Protein AF-A0A950A7Z6-F1 (afdb_monomer_lite)

Sequence (75 aa):
MNGAVVVLAGGTGGAKLARGMLDVIGGESLTVIANTGDDIEIYGAYVSPDADLTCYWLADLIDSRGWGVRGDSFA

Structure (mmCIF, N/CA/C/O backbone):
data_AF-A0A950A7Z6-F1
#
_entry.id   AF-A0A950A7Z6-F1
#
loop_
_atom_site.group_PDB
_atom_site.id
_atom_site.type_symbol
_atom_site.label_atom_id
_atom_site.label_alt_id
_atom_site.label_comp_id
_atom_site.label_asym_id
_atom_site.label_entity_id
_atom_site.label_seq_id
_atom_site.pdbx_PDB_ins_code
_atom_site.Cartn_x
_atom_site.Cartn_y
_atom_site.Cartn_z
_atom_site.occupancy
_atom_site.B_iso_or_equiv
_atom_site.auth_seq_id
_atom_site.auth_comp_id
_atom_site.auth_asym_id
_atom_site.auth_atom_id
_atom_site.pdbx_PDB_model_num
ATOM 1 N N . MET A 1 1 ? -15.028 -2.740 18.020 1.00 56.44 1 MET A N 1
ATOM 2 C CA . MET A 1 1 ? -13.819 -2.588 18.860 1.00 56.44 1 MET A CA 1
ATOM 3 C C . MET A 1 1 ? -13.607 -1.092 19.041 1.00 56.44 1 MET A C 1
ATOM 5 O O . MET A 1 1 ? -13.599 -0.409 18.035 1.00 56.44 1 MET A O 1
ATOM 9 N N . ASN A 1 2 ? -13.520 -0.569 20.269 1.00 63.62 2 ASN A N 1
ATOM 10 C CA . ASN A 1 2 ? -13.431 0.885 20.524 1.00 63.62 2 ASN A CA 1
ATOM 11 C C . ASN A 1 2 ? -11.977 1.370 20.702 1.00 63.62 2 ASN A C 1
ATOM 13 O O . ASN A 1 2 ? -11.694 2.152 21.604 1.00 63.62 2 ASN A O 1
ATOM 17 N N . GLY A 1 3 ? -11.035 0.880 19.894 1.00 82.19 3 GLY A N 1
ATOM 18 C CA . GLY A 1 3 ? -9.624 1.253 20.014 1.00 82.19 3 GLY A CA 1
ATOM 19 C C . GLY A 1 3 ? -8.968 1.430 18.653 1.00 82.19 3 GLY A C 1
ATOM 20 O O . GLY A 1 3 ? -9.229 0.644 17.746 1.00 82.19 3 GLY A O 1
ATOM 21 N N . ALA A 1 4 ? -8.119 2.452 18.533 1.00 93.25 4 ALA A N 1
ATOM 22 C CA . ALA A 1 4 ? -7.270 2.649 17.366 1.00 93.25 4 ALA A CA 1
ATOM 23 C C . ALA A 1 4 ? -6.207 1.541 17.293 1.00 93.25 4 ALA A C 1
ATOM 25 O O . ALA A 1 4 ? -5.596 1.191 18.306 1.00 93.25 4 ALA A O 1
ATOM 26 N N . VAL A 1 5 ? -5.983 1.004 16.096 1.00 96.88 5 VAL A N 1
ATOM 27 C CA . VAL A 1 5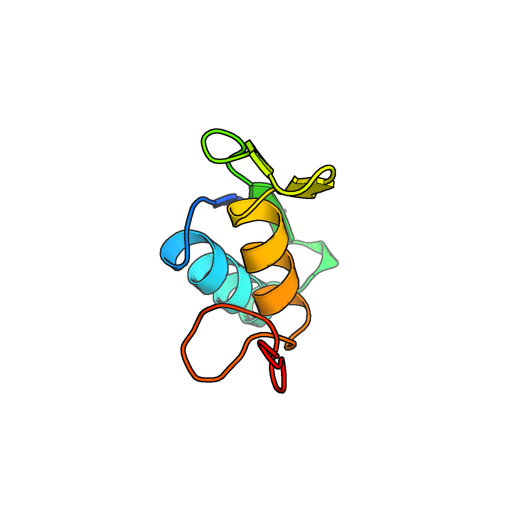 ? -4.967 -0.013 15.814 1.00 96.88 5 VAL A CA 1
ATOM 28 C C . VAL A 1 5 ? -3.893 0.596 14.926 1.00 96.88 5 VAL A C 1
ATOM 30 O O . VAL A 1 5 ? -4.189 1.187 13.888 1.00 96.88 5 VAL A O 1
ATOM 33 N N . VAL A 1 6 ? -2.637 0.408 15.327 1.00 98.00 6 VAL A N 1
ATOM 34 C CA . VAL A 1 6 ? -1.466 0.795 14.537 1.00 98.00 6 VAL A CA 1
ATOM 35 C C . VAL A 1 6 ? -0.792 -0.460 13.998 1.00 98.00 6 VAL A C 1
ATOM 37 O O . VAL A 1 6 ? -0.452 -1.360 14.766 1.00 98.00 6 VAL A O 1
ATOM 40 N N . VAL A 1 7 ? -0.573 -0.506 12.686 1.00 98.12 7 VAL A N 1
ATOM 41 C CA . VAL A 1 7 ? 0.202 -1.556 12.016 1.00 98.12 7 VAL A CA 1
ATOM 42 C C . VAL A 1 7 ? 1.530 -0.963 11.556 1.00 98.12 7 VAL A C 1
ATOM 44 O O . VAL A 1 7 ? 1.546 -0.041 10.745 1.00 98.12 7 VAL A O 1
ATOM 47 N N . LEU A 1 8 ? 2.645 -1.500 12.054 1.00 98.44 8 LEU A N 1
ATOM 48 C CA . LEU A 1 8 ? 3.959 -1.268 11.451 1.00 98.44 8 LEU A CA 1
ATOM 49 C C . LEU A 1 8 ? 4.086 -2.216 10.254 1.00 98.44 8 LEU A C 1
ATOM 51 O O . LEU A 1 8 ? 4.015 -3.434 10.436 1.00 98.44 8 LEU A O 1
ATOM 55 N N . ALA A 1 9 ? 4.215 -1.678 9.045 1.00 98.12 9 ALA A N 1
ATOM 56 C CA . ALA A 1 9 ? 4.146 -2.455 7.812 1.00 98.12 9 ALA A CA 1
ATOM 57 C C . ALA A 1 9 ? 5.398 -2.279 6.950 1.00 98.12 9 ALA A C 1
ATOM 59 O O . ALA A 1 9 ? 5.859 -1.165 6.728 1.00 98.12 9 ALA A O 1
ATOM 60 N N . GLY A 1 10 ? 5.898 -3.393 6.421 1.00 97.44 10 GLY A N 1
ATOM 61 C CA . GLY A 1 10 ? 6.892 -3.439 5.354 1.00 97.44 10 GLY A CA 1
ATOM 62 C C . GLY A 1 10 ? 6.613 -4.634 4.444 1.00 97.44 10 GLY A C 1
ATOM 63 O O . GLY A 1 10 ? 6.127 -5.679 4.904 1.00 97.44 10 GLY A O 1
ATOM 64 N N . GLY A 1 11 ? 6.864 -4.464 3.151 1.00 96.62 11 GLY A N 1
ATOM 65 C CA . GLY A 1 11 ? 6.574 -5.424 2.098 1.00 96.62 11 GLY A CA 1
ATOM 66 C C . GLY A 1 11 ? 5.104 -5.846 1.984 1.00 96.62 11 GLY A C 1
ATOM 67 O O . GLY A 1 11 ? 4.182 -5.346 2.637 1.00 96.62 11 GLY A O 1
ATOM 68 N N . THR A 1 12 ? 4.870 -6.861 1.149 1.00 96.31 12 THR A N 1
ATOM 69 C CA . THR A 1 12 ? 3.523 -7.382 0.861 1.00 96.31 12 THR A CA 1
ATOM 70 C C . THR A 1 12 ? 2.820 -7.961 2.090 1.00 96.31 12 THR A C 1
ATOM 72 O O . THR A 1 12 ? 1.594 -7.903 2.182 1.00 96.31 12 THR A O 1
ATOM 75 N N . GLY A 1 13 ? 3.569 -8.540 3.034 1.00 97.00 13 GLY A N 1
ATOM 76 C CA . GLY A 1 13 ? 3.002 -9.133 4.248 1.00 97.00 13 GLY A CA 1
ATOM 77 C C . GLY A 1 13 ? 2.316 -8.093 5.135 1.00 97.00 13 GLY A C 1
ATOM 78 O O . GLY A 1 13 ? 1.168 -8.293 5.534 1.00 97.00 13 GLY A O 1
ATOM 79 N N . GLY A 1 14 ? 2.986 -6.959 5.377 1.00 97.50 14 GLY A N 1
ATOM 80 C CA . GLY A 1 14 ? 2.429 -5.848 6.151 1.00 97.50 14 GLY A CA 1
ATOM 81 C C . GLY A 1 14 ? 1.206 -5.225 5.477 1.00 97.50 14 GLY A C 1
ATOM 82 O O . GLY A 1 14 ? 0.177 -5.039 6.125 1.00 97.50 14 GLY A O 1
ATOM 83 N N . ALA A 1 15 ? 1.275 -4.997 4.162 1.00 97.94 15 ALA A N 1
ATOM 84 C CA . ALA A 1 15 ? 0.163 -4.432 3.398 1.00 97.94 15 ALA A CA 1
ATOM 85 C C . ALA A 1 15 ? -1.093 -5.331 3.416 1.00 97.94 15 ALA A C 1
ATOM 87 O O . ALA A 1 15 ? -2.207 -4.848 3.632 1.00 97.94 15 ALA A O 1
ATOM 88 N N . LYS A 1 16 ? -0.930 -6.655 3.273 1.00 97.44 16 LYS A N 1
ATOM 89 C CA . LYS A 1 16 ? -2.043 -7.619 3.374 1.00 97.44 16 LYS A CA 1
ATOM 90 C C . LYS A 1 16 ? -2.659 -7.659 4.771 1.00 97.44 16 LYS A C 1
ATOM 92 O O . LYS A 1 16 ? -3.882 -7.724 4.890 1.00 97.44 16 LYS A O 1
ATOM 97 N N . LEU A 1 17 ? -1.834 -7.605 5.820 1.00 98.12 17 LEU A N 1
ATOM 98 C CA . LEU A 1 17 ? -2.327 -7.519 7.196 1.00 98.12 17 LEU A CA 1
ATOM 99 C C . LEU A 1 17 ? -3.151 -6.243 7.399 1.00 98.12 17 LEU A C 1
ATOM 101 O O . LEU A 1 17 ? -4.248 -6.315 7.945 1.00 98.12 17 LEU A O 1
ATOM 105 N N . ALA A 1 18 ? -2.662 -5.096 6.918 1.00 98.00 18 ALA A N 1
ATOM 106 C CA . ALA A 1 18 ? -3.379 -3.828 7.001 1.00 98.00 18 ALA A CA 1
ATOM 107 C C . ALA A 1 18 ? -4.729 -3.869 6.264 1.00 98.00 18 ALA A C 1
ATOM 109 O O . ALA A 1 18 ? -5.729 -3.427 6.822 1.00 98.00 18 ALA A O 1
ATOM 110 N N . ARG A 1 19 ? -4.794 -4.463 5.063 1.00 97.94 19 ARG A N 1
ATOM 111 C CA . ARG A 1 19 ? -6.058 -4.661 4.330 1.00 97.94 19 ARG A CA 1
ATOM 112 C C . ARG A 1 19 ? -7.056 -5.519 5.109 1.00 97.94 19 ARG A C 1
ATOM 114 O O . ARG A 1 19 ? -8.212 -5.136 5.237 1.00 97.94 19 ARG A O 1
ATOM 121 N N . GLY A 1 20 ? -6.607 -6.641 5.671 1.00 97.69 20 GLY A N 1
ATOM 122 C CA . GLY A 1 20 ? -7.470 -7.483 6.504 1.00 97.69 20 GLY A CA 1
ATOM 123 C C . GLY A 1 20 ? -7.943 -6.765 7.772 1.00 97.69 20 GLY A C 1
ATOM 124 O O . GLY A 1 20 ? -9.097 -6.905 8.165 1.00 97.69 20 GLY A O 1
ATOM 125 N N . MET A 1 21 ? -7.085 -5.949 8.393 1.00 97.38 21 MET A N 1
ATOM 126 C CA . MET A 1 21 ? -7.486 -5.112 9.529 1.00 97.38 21 MET A CA 1
ATOM 127 C C . MET A 1 21 ? -8.533 -4.082 9.114 1.00 97.38 21 MET A C 1
ATOM 129 O O . MET A 1 21 ? -9.534 -3.947 9.813 1.00 97.38 21 MET A O 1
ATOM 133 N N . LEU A 1 22 ? -8.350 -3.414 7.970 1.00 97.25 22 LEU A N 1
ATOM 134 C CA . LEU A 1 22 ? -9.316 -2.462 7.421 1.00 97.25 22 LEU A CA 1
ATOM 135 C C . LEU A 1 22 ? -10.713 -3.092 7.292 1.00 97.25 22 LEU A C 1
ATOM 137 O O . LEU A 1 22 ? -11.689 -2.462 7.694 1.00 97.25 22 LEU A O 1
ATOM 141 N N . ASP A 1 23 ? -10.803 -4.341 6.824 1.00 97.12 23 ASP A N 1
ATOM 142 C CA . ASP A 1 23 ? -12.075 -5.069 6.699 1.00 97.12 23 ASP A CA 1
ATOM 143 C C . ASP A 1 23 ? -12.756 -5.339 8.054 1.00 97.12 23 ASP A C 1
ATOM 145 O O . ASP A 1 23 ? -13.983 -5.392 8.138 1.00 97.12 23 ASP A O 1
ATOM 149 N N . VAL A 1 24 ? -11.973 -5.515 9.123 1.00 96.50 24 VAL A N 1
ATOM 150 C CA . VAL A 1 24 ? -12.479 -5.885 10.455 1.00 96.50 24 VAL A CA 1
ATOM 151 C C . VAL A 1 24 ? -12.814 -4.665 11.315 1.00 96.50 24 VAL A C 1
ATOM 153 O O . VAL A 1 24 ? -13.791 -4.701 12.066 1.00 96.50 24 VAL A O 1
ATOM 156 N N . ILE A 1 25 ? -12.005 -3.602 11.251 1.00 95.38 25 ILE A N 1
ATOM 157 C CA . ILE A 1 25 ? -12.097 -2.456 12.176 1.00 95.38 25 ILE A CA 1
ATOM 158 C C . ILE A 1 25 ? -12.504 -1.140 11.504 1.00 95.38 25 ILE A C 1
ATOM 160 O O . ILE A 1 25 ? -12.846 -0.191 12.208 1.00 95.38 25 ILE A O 1
ATOM 164 N N . GLY A 1 26 ? -12.498 -1.076 10.170 1.00 94.69 26 GLY A N 1
ATOM 165 C CA . GLY A 1 26 ? -12.798 0.135 9.408 1.00 94.69 26 GLY A CA 1
ATOM 166 C C . GLY A 1 26 ? -11.648 1.150 9.367 1.00 94.69 26 GLY A C 1
ATOM 167 O O . GLY A 1 26 ? -10.726 1.134 10.183 1.00 94.69 26 GLY A O 1
ATOM 168 N N . GLY A 1 27 ? -11.708 2.056 8.385 1.00 92.31 27 GLY A N 1
ATOM 169 C CA . GLY A 1 27 ? -10.622 3.001 8.093 1.00 92.31 27 GLY A CA 1
ATOM 170 C C . GLY A 1 27 ? -10.388 4.045 9.182 1.00 92.31 27 GLY A C 1
ATOM 171 O O . GLY A 1 27 ? -9.249 4.420 9.426 1.00 92.31 27 GLY A O 1
ATOM 172 N N . GLU A 1 28 ? -11.436 4.459 9.899 1.00 94.62 28 GLU A N 1
ATOM 173 C CA . GLU A 1 28 ? -11.315 5.451 10.982 1.00 94.62 28 GLU A CA 1
ATOM 174 C C . GLU A 1 28 ? -10.533 4.928 12.197 1.00 94.62 28 GLU A C 1
ATOM 176 O O . GLU A 1 28 ? -10.044 5.716 13.003 1.00 94.62 28 GLU A O 1
ATOM 181 N N . SER A 1 29 ? -10.406 3.603 12.338 1.00 96.31 29 SER A N 1
ATOM 182 C CA . SER A 1 29 ? -9.705 2.963 13.460 1.00 96.31 29 SER A CA 1
ATOM 183 C C . SER A 1 29 ? -8.345 2.371 13.077 1.00 96.31 29 SER A C 1
ATOM 185 O O . SER A 1 29 ? -7.664 1.832 13.951 1.00 96.31 29 SER A O 1
ATOM 187 N N . LEU A 1 30 ? -7.935 2.456 11.807 1.00 97.56 30 LEU A N 1
ATOM 188 C CA . LEU A 1 30 ? -6.676 1.899 11.314 1.00 97.56 30 LEU A CA 1
ATOM 189 C C . LEU A 1 30 ? -5.664 3.007 11.007 1.00 97.56 30 LEU A C 1
ATOM 191 O O . LEU A 1 30 ? -5.937 3.937 10.258 1.00 97.56 30 LEU A O 1
ATOM 195 N N . THR A 1 31 ? -4.451 2.863 11.528 1.00 97.94 31 THR A N 1
ATOM 196 C CA . THR A 1 31 ? -3.281 3.641 11.107 1.00 97.94 31 THR A CA 1
ATOM 197 C C . THR A 1 31 ? -2.176 2.687 10.679 1.00 97.94 31 THR A C 1
ATOM 199 O O . THR A 1 31 ? -1.871 1.728 11.388 1.00 97.94 31 THR A O 1
ATOM 202 N N . VAL A 1 32 ? -1.554 2.947 9.530 1.00 98.38 32 VAL A N 1
ATOM 203 C CA . VAL A 1 32 ? -0.399 2.178 9.054 1.00 98.38 32 VAL A CA 1
ATOM 204 C C . VAL A 1 32 ? 0.835 3.069 9.065 1.00 98.38 32 VAL A C 1
ATOM 206 O O . VAL A 1 32 ? 0.807 4.175 8.532 1.00 98.38 32 VAL A O 1
ATOM 209 N N . ILE A 1 33 ? 1.914 2.582 9.670 1.00 98.50 33 ILE A N 1
ATOM 210 C CA . ILE A 1 33 ? 3.240 3.198 9.620 1.00 98.50 33 ILE A CA 1
ATOM 211 C C . ILE A 1 33 ? 4.082 2.332 8.688 1.00 98.50 33 ILE A C 1
ATOM 213 O O . ILE A 1 33 ? 4.430 1.202 9.038 1.00 98.50 33 ILE A O 1
ATOM 217 N N . ALA A 1 34 ? 4.348 2.844 7.489 1.00 98.31 34 ALA A N 1
ATOM 218 C CA . ALA A 1 34 ? 5.096 2.132 6.464 1.00 98.31 34 ALA A CA 1
ATOM 219 C C . ALA A 1 34 ? 6.612 2.264 6.676 1.00 98.31 34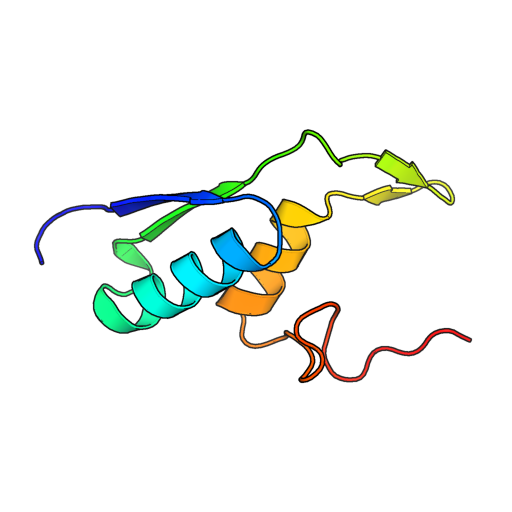 ALA A C 1
ATOM 221 O O . ALA A 1 34 ? 7.110 3.308 7.099 1.00 98.31 34 ALA A O 1
ATOM 222 N N . ASN A 1 35 ? 7.334 1.190 6.374 1.00 98.38 35 ASN A N 1
ATOM 223 C CA . ASN A 1 35 ? 8.784 1.170 6.260 1.00 98.38 35 ASN A CA 1
ATOM 224 C C . ASN A 1 35 ? 9.249 2.097 5.125 1.00 98.38 35 ASN A C 1
ATOM 226 O O . ASN A 1 35 ? 8.634 2.132 4.064 1.00 98.38 35 ASN A O 1
ATOM 230 N N . THR A 1 36 ? 10.355 2.803 5.352 1.00 98.38 36 THR A N 1
ATOM 231 C CA . THR A 1 36 ? 11.019 3.665 4.355 1.00 98.38 36 THR A CA 1
ATOM 232 C C . THR A 1 36 ? 12.449 3.206 4.060 1.00 98.38 36 THR A C 1
ATOM 234 O O . THR A 1 36 ? 13.223 3.927 3.438 1.00 98.38 36 THR A O 1
ATOM 237 N N . GLY A 1 37 ? 12.860 2.038 4.571 1.00 98.44 37 GLY A N 1
ATOM 238 C CA . GLY A 1 37 ? 14.216 1.509 4.386 1.00 98.44 37 GLY A CA 1
ATOM 239 C C . GLY A 1 37 ? 14.542 1.145 2.936 1.00 98.44 37 GLY A C 1
ATOM 240 O O . GLY A 1 37 ? 15.718 1.105 2.582 1.00 98.44 37 GLY A O 1
ATOM 241 N N . ASP A 1 38 ? 13.507 0.943 2.118 1.00 98.12 38 ASP A N 1
ATOM 242 C CA . ASP A 1 38 ? 13.611 0.582 0.701 1.00 98.12 38 ASP A CA 1
ATOM 243 C C . ASP A 1 38 ? 13.316 1.775 -0.229 1.00 98.12 38 ASP A C 1
ATOM 245 O O . ASP A 1 38 ? 13.199 1.601 -1.443 1.00 98.12 38 ASP A O 1
ATOM 249 N N . ASP A 1 39 ? 13.187 2.987 0.317 1.00 98.62 39 ASP A N 1
ATOM 250 C CA . ASP A 1 39 ? 12.961 4.191 -0.480 1.00 98.62 39 ASP A CA 1
ATOM 251 C C . ASP A 1 39 ? 14.209 4.525 -1.309 1.00 98.62 39 ASP A C 1
ATOM 253 O O . ASP A 1 39 ? 15.340 4.502 -0.810 1.00 98.62 39 ASP A O 1
ATOM 257 N N . ILE A 1 40 ? 14.010 4.855 -2.587 1.00 98.62 40 ILE A N 1
ATOM 258 C CA . ILE A 1 40 ? 15.098 5.086 -3.545 1.00 98.62 40 ILE A CA 1
ATOM 259 C C . ILE A 1 40 ? 14.787 6.228 -4.510 1.00 98.62 40 ILE A C 1
ATOM 261 O O . ILE A 1 40 ? 13.638 6.474 -4.870 1.00 98.62 40 ILE A O 1
ATOM 265 N N . GLU A 1 41 ? 15.836 6.878 -5.009 1.00 98.56 41 GLU A N 1
ATOM 266 C CA . GLU A 1 41 ? 15.743 7.694 -6.219 1.00 98.56 41 GLU A CA 1
ATOM 267 C C . GLU A 1 41 ? 16.107 6.840 -7.437 1.00 98.56 41 GLU A C 1
ATOM 269 O O . GLU A 1 41 ? 17.227 6.335 -7.549 1.00 98.56 41 GLU A O 1
ATOM 274 N N . ILE A 1 42 ? 15.169 6.674 -8.367 1.00 97.88 42 ILE A N 1
ATOM 275 C CA . ILE A 1 42 ? 15.377 5.918 -9.604 1.00 97.88 42 ILE A CA 1
ATOM 276 C C . ILE A 1 42 ? 14.683 6.623 -10.770 1.00 97.88 42 ILE A C 1
ATOM 278 O O . ILE A 1 42 ? 13.594 7.173 -10.630 1.00 97.88 42 ILE A O 1
ATOM 282 N N . TYR A 1 43 ? 15.346 6.667 -11.927 1.00 95.75 43 TYR A N 1
ATOM 283 C CA . TYR A 1 43 ? 14.854 7.351 -13.135 1.00 95.75 43 TYR A CA 1
ATOM 284 C C . TYR A 1 43 ? 14.464 8.832 -12.931 1.00 95.75 43 TYR A C 1
ATOM 286 O O . TYR A 1 43 ? 13.632 9.364 -13.660 1.00 95.75 43 TYR A O 1
ATOM 294 N N . GLY A 1 44 ? 15.084 9.515 -11.961 1.00 97.62 44 GLY A N 1
ATOM 295 C CA . GLY A 1 44 ? 14.797 10.919 -11.641 1.00 97.62 44 GLY A CA 1
ATOM 296 C C . GLY A 1 44 ? 13.540 11.137 -10.791 1.00 97.62 44 GLY A C 1
ATOM 297 O O . GLY A 1 44 ? 13.112 12.279 -10.642 1.00 97.62 44 GLY A O 1
ATOM 298 N N . ALA A 1 45 ? 12.960 10.071 -10.236 1.00 98.06 45 ALA A N 1
ATOM 299 C CA . ALA A 1 45 ? 11.833 10.121 -9.314 1.00 98.06 45 ALA A CA 1
ATOM 300 C C . ALA A 1 45 ? 12.203 9.502 -7.959 1.00 98.06 45 ALA A C 1
ATOM 302 O O . ALA A 1 45 ? 13.040 8.603 -7.887 1.00 98.06 45 ALA A O 1
ATOM 303 N N . TYR A 1 46 ? 11.544 9.970 -6.900 1.00 98.19 46 TYR A N 1
ATOM 304 C CA . TYR A 1 46 ? 11.580 9.335 -5.585 1.00 98.19 46 TYR A CA 1
ATOM 305 C C . TYR A 1 46 ? 10.501 8.252 -5.521 1.00 98.19 46 TYR A C 1
ATOM 307 O O . TYR A 1 46 ? 9.346 8.518 -5.855 1.00 98.19 46 TYR A O 1
ATOM 315 N N . VAL A 1 47 ? 10.883 7.044 -5.123 1.00 98.19 47 VAL A N 1
ATOM 316 C CA . VAL A 1 47 ? 10.013 5.868 -5.053 1.00 98.19 47 VAL A CA 1
ATOM 317 C C . VAL A 1 47 ? 10.033 5.332 -3.626 1.00 98.19 47 VAL A C 1
ATOM 319 O O . VAL A 1 47 ? 11.112 5.078 -3.093 1.00 98.19 47 VAL A O 1
ATOM 322 N N . SER A 1 48 ? 8.848 5.120 -3.044 1.00 98.31 48 SER A N 1
ATOM 323 C CA . SER A 1 48 ? 8.660 4.578 -1.689 1.00 98.31 48 SER A CA 1
ATOM 324 C C . SER A 1 48 ? 7.866 3.265 -1.747 1.00 98.31 48 SER A C 1
ATOM 326 O O . SER A 1 48 ? 6.639 3.274 -1.587 1.00 98.31 48 SER A O 1
ATOM 328 N N . PRO A 1 49 ? 8.527 2.116 -1.990 1.00 98.06 49 PRO A N 1
ATOM 329 C CA . PRO A 1 49 ? 7.851 0.878 -2.382 1.00 98.06 49 PRO A CA 1
ATOM 330 C C . PRO A 1 49 ? 6.806 0.382 -1.377 1.00 98.06 49 PRO A C 1
ATOM 332 O O . PRO A 1 49 ? 5.721 -0.047 -1.769 1.00 98.06 49 PRO A O 1
ATOM 335 N N . ASP A 1 50 ? 7.108 0.447 -0.081 1.00 98.38 50 ASP A N 1
ATOM 336 C CA . ASP A 1 50 ? 6.246 -0.106 0.967 1.00 98.38 50 ASP A CA 1
ATOM 337 C C . ASP A 1 50 ? 5.044 0.789 1.285 1.00 98.38 50 ASP A C 1
ATOM 339 O O . ASP A 1 50 ? 3.939 0.287 1.537 1.00 98.38 50 ASP A O 1
ATOM 343 N N . ALA A 1 51 ? 5.234 2.109 1.233 1.00 98.00 51 ALA A N 1
ATOM 344 C CA . ALA A 1 51 ? 4.143 3.069 1.343 1.00 98.00 51 ALA A CA 1
ATOM 345 C C . ALA A 1 51 ? 3.184 2.931 0.149 1.00 98.00 51 ALA A C 1
ATOM 347 O O . ALA A 1 51 ? 1.975 2.787 0.347 1.00 98.00 51 ALA A O 1
ATOM 348 N N . ASP A 1 52 ? 3.719 2.874 -1.072 1.00 97.88 52 ASP A N 1
ATOM 349 C CA . ASP A 1 52 ? 2.935 2.720 -2.300 1.00 97.88 52 ASP A CA 1
ATOM 350 C C . ASP A 1 52 ? 2.169 1.395 -2.317 1.00 97.88 52 ASP A C 1
ATOM 352 O O . ASP A 1 52 ? 0.956 1.368 -2.539 1.00 97.88 52 ASP A O 1
ATOM 356 N N . LEU A 1 53 ? 2.842 0.287 -1.995 1.00 97.56 53 LEU A N 1
ATOM 357 C CA . LEU A 1 53 ? 2.215 -1.030 -1.934 1.00 97.56 53 LEU A CA 1
ATOM 358 C C . LEU A 1 53 ? 1.079 -1.070 -0.903 1.00 97.56 53 LEU A C 1
ATOM 360 O O . LEU A 1 53 ? 0.011 -1.616 -1.187 1.00 97.56 53 LEU A O 1
ATOM 364 N N . THR A 1 54 ? 1.284 -0.472 0.275 1.00 98.06 54 THR A N 1
ATOM 365 C CA . THR A 1 54 ? 0.245 -0.334 1.306 1.00 98.06 54 THR A CA 1
ATOM 366 C C . THR A 1 54 ? -0.952 0.449 0.773 1.00 98.06 54 THR A C 1
ATOM 368 O O . THR A 1 54 ? -2.090 -0.008 0.905 1.00 98.06 54 THR A O 1
ATOM 371 N N . CYS A 1 55 ? -0.714 1.584 0.114 1.00 97.88 55 CYS A N 1
ATOM 372 C CA . CYS A 1 55 ? -1.766 2.386 -0.504 1.00 97.88 55 CYS A CA 1
ATOM 373 C C . CYS A 1 55 ? -2.551 1.590 -1.554 1.00 97.88 55 CYS A C 1
ATOM 375 O O . CYS A 1 55 ? -3.780 1.615 -1.538 1.00 97.88 55 CYS A O 1
ATOM 377 N N . TYR A 1 56 ? -1.883 0.829 -2.426 1.00 98.12 56 TYR A N 1
ATOM 378 C CA . TYR A 1 56 ? -2.562 0.042 -3.461 1.00 98.12 56 TYR A CA 1
ATOM 379 C C . 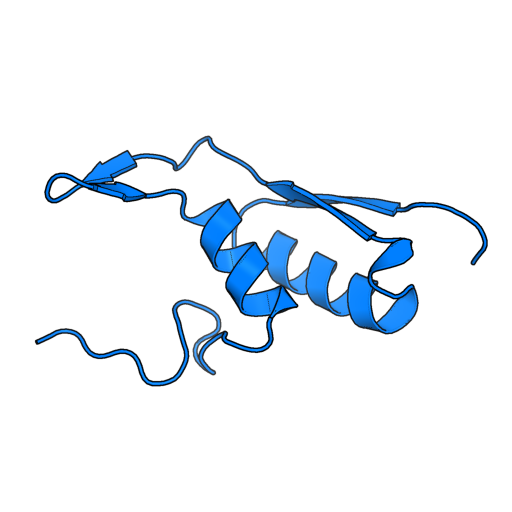TYR A 1 56 ? -3.454 -1.056 -2.876 1.00 98.12 56 TYR A C 1
ATOM 381 O O . TYR A 1 56 ? -4.552 -1.287 -3.388 1.00 98.12 56 TYR A O 1
ATOM 389 N N . TRP A 1 57 ? -3.014 -1.713 -1.798 1.00 97.81 57 TRP A N 1
ATOM 390 C CA . TRP A 1 57 ? -3.831 -2.690 -1.075 1.00 97.81 57 TRP A CA 1
ATOM 391 C C . TRP A 1 57 ? -5.040 -2.038 -0.395 1.00 97.81 57 TRP A C 1
ATOM 393 O O . TRP A 1 57 ? -6.152 -2.548 -0.515 1.00 97.81 57 TRP A O 1
ATOM 403 N N . LEU A 1 58 ? -4.855 -0.915 0.304 1.00 97.44 58 LEU A N 1
ATOM 404 C CA . LEU A 1 58 ? -5.947 -0.241 1.017 1.00 97.44 58 LEU A CA 1
ATOM 405 C C . LEU A 1 58 ? -6.954 0.435 0.074 1.00 97.44 58 LEU A C 1
ATOM 407 O O . LEU A 1 58 ? -8.131 0.509 0.409 1.00 97.44 58 LEU A O 1
ATOM 411 N N . ALA A 1 59 ? -6.516 0.880 -1.105 1.00 97.62 59 ALA A N 1
ATOM 412 C CA . ALA A 1 59 ? -7.364 1.515 -2.116 1.00 97.62 59 ALA A CA 1
ATOM 413 C C . ALA A 1 59 ? -8.031 0.523 -3.090 1.00 97.62 59 ALA A C 1
ATOM 415 O O . ALA A 1 59 ? -8.667 0.949 -4.052 1.00 97.62 59 ALA A O 1
ATOM 416 N N . ASP A 1 60 ? -7.853 -0.789 -2.893 1.00 97.12 60 ASP A N 1
ATOM 417 C CA . ASP A 1 60 ? -8.346 -1.837 -3.799 1.00 97.12 60 ASP A CA 1
ATOM 418 C C . ASP A 1 60 ? -7.838 -1.684 -5.253 1.00 97.12 60 ASP A C 1
ATOM 420 O O . ASP A 1 60 ? -8.472 -2.129 -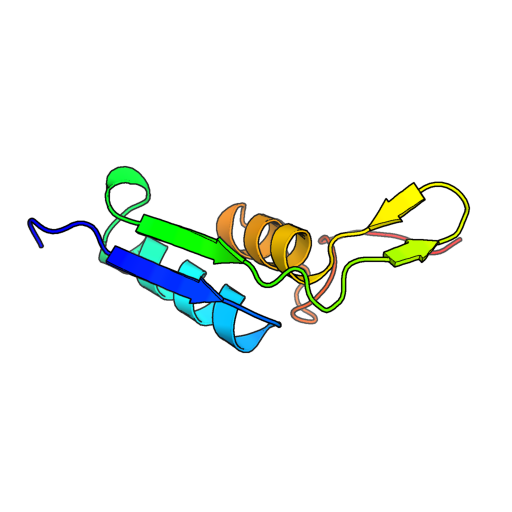6.218 1.00 97.12 60 ASP A O 1
ATOM 424 N N . LEU A 1 61 ? -6.657 -1.075 -5.415 1.00 98.31 61 LEU A 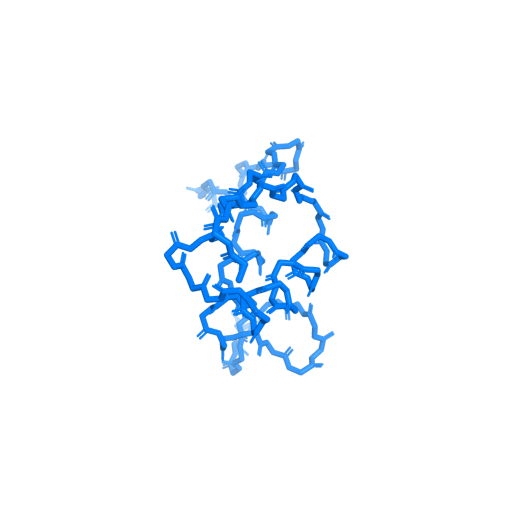N 1
ATOM 425 C CA . LEU A 1 61 ? -5.977 -0.833 -6.695 1.00 98.31 61 LEU A CA 1
ATOM 426 C C . LEU A 1 61 ? -4.897 -1.871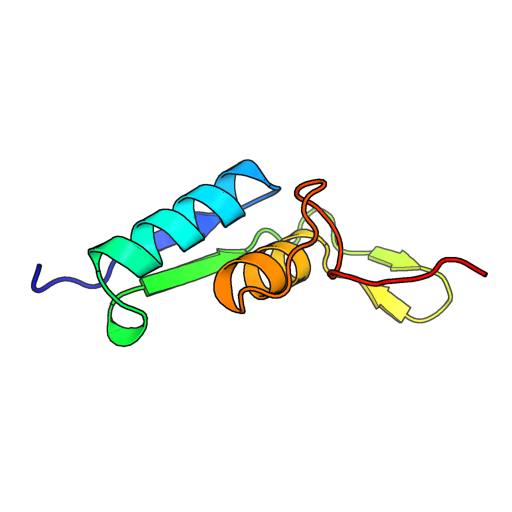 -7.014 1.00 98.31 61 LEU A C 1
ATOM 428 O O . LEU A 1 61 ? -4.377 -1.874 -8.128 1.00 98.31 61 LEU A O 1
ATOM 432 N N . ILE A 1 62 ? -4.565 -2.751 -6.068 1.00 97.50 62 ILE A N 1
ATOM 433 C CA . ILE A 1 62 ? -3.547 -3.786 -6.251 1.00 97.50 62 ILE A CA 1
ATOM 434 C C . ILE A 1 62 ? -3.892 -4.730 -7.413 1.00 97.50 62 ILE A C 1
ATOM 436 O O . ILE A 1 62 ? -5.049 -5.116 -7.626 1.00 97.50 62 ILE A O 1
ATOM 440 N N . ASP A 1 63 ? -2.870 -5.127 -8.164 1.00 97.62 63 ASP A N 1
ATOM 441 C CA . ASP A 1 63 ? -2.989 -6.179 -9.165 1.00 97.62 63 ASP A CA 1
ATOM 442 C C . ASP A 1 63 ? -3.145 -7.577 -8.529 1.00 97.62 63 ASP A C 1
ATOM 444 O O . ASP A 1 63 ? -2.664 -7.850 -7.428 1.00 97.62 63 ASP A O 1
ATOM 448 N N . SER A 1 64 ? -3.765 -8.507 -9.262 1.00 95.81 64 SER A N 1
ATOM 449 C CA . SER A 1 64 ? -3.935 -9.911 -8.851 1.00 95.81 64 SER A CA 1
ATOM 450 C C . SER A 1 64 ? -2.623 -10.650 -8.544 1.00 95.81 64 SER A C 1
ATOM 452 O O . SER A 1 64 ? -2.618 -11.590 -7.750 1.00 95.81 64 SER A O 1
ATOM 454 N N . ARG A 1 65 ? -1.499 -10.200 -9.117 1.00 95.31 65 ARG A N 1
ATOM 455 C CA . ARG A 1 65 ? -0.146 -10.694 -8.807 1.00 95.31 65 ARG A CA 1
ATOM 456 C C . ARG A 1 65 ? 0.267 -10.435 -7.354 1.00 95.31 65 ARG A C 1
ATOM 458 O O . ARG A 1 65 ? 1.185 -11.082 -6.855 1.00 95.31 65 ARG A O 1
ATOM 465 N N . GLY A 1 66 ? -0.397 -9.500 -6.673 1.00 92.75 66 GLY A N 1
ATOM 466 C CA . GLY A 1 66 ? -0.110 -9.108 -5.294 1.00 92.75 66 GLY A CA 1
ATOM 467 C C . GLY A 1 66 ? 0.929 -7.993 -5.148 1.00 92.75 66 GLY A C 1
ATOM 468 O O . GLY A 1 66 ? 1.348 -7.718 -4.023 1.00 92.75 66 GLY A O 1
ATOM 469 N N . TRP A 1 67 ? 1.327 -7.363 -6.256 1.00 94.50 67 TRP A N 1
ATOM 470 C CA . TRP A 1 67 ? 2.213 -6.198 -6.328 1.00 94.50 67 TRP A CA 1
ATOM 471 C C . TRP A 1 67 ? 1.871 -5.345 -7.558 1.00 94.50 67 TRP A C 1
ATOM 473 O O . TRP A 1 67 ? 1.361 -5.867 -8.551 1.00 94.50 67 TRP A O 1
ATOM 483 N N . GLY A 1 68 ? 2.178 -4.046 -7.493 1.00 96.31 68 GLY A N 1
ATOM 484 C CA . GLY A 1 68 ? 1.877 -3.086 -8.559 1.00 96.31 68 GLY A CA 1
ATOM 485 C C . GLY A 1 68 ? 0.386 -2.760 -8.699 1.00 96.31 68 GLY A C 1
ATOM 486 O O . GLY A 1 68 ? -0.476 -3.357 -8.047 1.00 96.31 68 GLY A O 1
ATOM 487 N N . VAL A 1 69 ? 0.082 -1.791 -9.560 1.00 97.75 69 VAL A N 1
ATOM 488 C CA . VAL A 1 69 ? -1.288 -1.328 -9.814 1.00 97.75 69 VAL A CA 1
ATOM 489 C C . VAL A 1 69 ? -1.969 -2.228 -10.849 1.00 97.75 69 VAL A C 1
ATOM 491 O O . VAL A 1 69 ? -1.361 -2.673 -11.824 1.00 97.75 69 VAL A O 1
ATOM 494 N N . ARG A 1 70 ? -3.254 -2.517 -10.638 1.00 97.88 70 ARG A N 1
ATOM 495 C CA . ARG A 1 70 ? -4.078 -3.297 -11.564 1.00 97.88 70 ARG A CA 1
ATOM 496 C C . ARG A 1 70 ? -4.179 -2.597 -12.919 1.00 97.88 70 ARG A C 1
ATOM 498 O O . ARG A 1 70 ? -4.638 -1.462 -12.998 1.00 97.88 70 ARG A O 1
ATOM 505 N N . GLY A 1 71 ? -3.835 -3.322 -13.984 1.00 97.38 71 GLY A N 1
ATOM 506 C CA . GLY A 1 71 ? -3.909 -2.819 -15.361 1.00 97.38 71 GLY A CA 1
ATOM 507 C C . GLY A 1 71 ? -2.713 -1.972 -15.806 1.00 97.38 71 GLY A C 1
ATOM 508 O O . GLY A 1 71 ? -2.797 -1.335 -16.852 1.00 97.38 71 GLY A O 1
ATOM 509 N N . ASP A 1 72 ? -1.624 -1.964 -15.036 1.00 97.38 72 ASP A N 1
ATOM 510 C CA . ASP A 1 72 ? -0.388 -1.265 -15.396 1.00 97.38 72 ASP A CA 1
ATOM 511 C C . ASP A 1 72 ? 0.322 -1.882 -16.625 1.00 97.38 72 ASP A C 1
ATOM 513 O O . ASP A 1 72 ? 0.139 -3.063 -16.945 1.00 97.38 72 ASP A O 1
ATOM 517 N N . SER A 1 73 ? 1.149 -1.087 -17.313 1.00 96.56 73 SER A N 1
ATOM 518 C CA . SER A 1 73 ? 1.884 -1.461 -18.533 1.00 96.56 73 SER A CA 1
ATOM 519 C C . SER A 1 73 ? 3.347 -1.004 -18.477 1.00 96.56 73 SER A C 1
ATOM 521 O O . SER A 1 73 ? 3.649 -0.001 -17.845 1.00 96.56 73 SER A O 1
ATOM 523 N N . PHE A 1 74 ? 4.255 -1.706 -19.166 1.00 94.19 74 PHE A N 1
ATOM 524 C CA . PHE A 1 74 ? 5.715 -1.523 -19.033 1.00 94.19 74 PHE A CA 1
ATOM 525 C C . PHE A 1 74 ? 6.415 -1.297 -20.385 1.00 94.19 74 PHE A C 1
ATOM 527 O O . PHE A 1 74 ? 7.436 -1.926 -20.665 1.00 94.19 74 PHE A O 1
ATOM 534 N N . ALA A 1 75 ? 5.803 -0.494 -21.258 1.00 87.31 75 ALA A N 1
ATOM 535 C CA . ALA A 1 75 ? 6.307 -0.229 -22.608 1.00 87.31 75 ALA A CA 1
ATOM 536 C C . ALA A 1 75 ? 7.510 0.725 -22.628 1.00 87.31 75 ALA A C 1
ATOM 538 O O . ALA A 1 75 ? 7.546 1.649 -21.784 1.00 87.31 75 ALA A O 1
#

Radius of gyration: 13.38 Å; chains: 1; bounding box: 30×22×43 Å

pLDDT: mean 95.91, std 6.46, range [56.44, 98.62]

Secondary structure (DSSP, 8-state):
--S-EEEEE-HHHHHHHHHHHHHHH-GGGEEEEE--TT-EEETTEEE-HHHHHHHHHHTT-B-TTSSSBTT----

Foldseek 3Di:
DPAADEQEDEDLVSLVVQLVVCVVPNDVRYDYDYDQPPWDQDPNDTDRQRVVLSCCSNVVQADPVSGDGHPDDDD